Protein AF-A0A1T5F4K9-F1 (afdb_monomer)

Organism: NCBI:txid1507287

Sequence (155 aa):
MKKMKFLTAGLIVAMMAPAAAQAQTGELRRDRQEIREQKRDVRQAIRHGDARDVRKQQRDLREARKEYREDLRDWRRDNRYQNWRAPFKYRQFRIGSTLRPTYY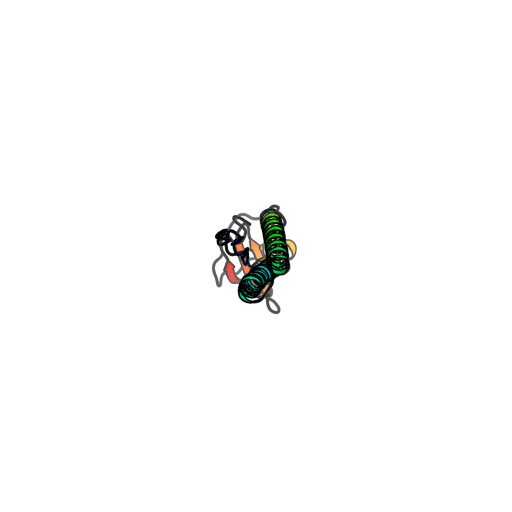APAYRLNYDSRWGLPKAGRNIAYVRHYNDLLLVNVRSGKVIKVYYNHFRRR

Solvent-accessible surface area (backbone atoms only — not comparable to full-atom values): 9453 Å² total; per-residue (Å²): 136,85,83,79,86,81,84,80,80,74,82,78,77,80,74,79,72,79,86,74,75,95,64,52,32,74,62,62,48,48,39,55,49,49,41,54,49,33,52,49,48,30,55,49,22,69,73,75,49,53,79,66,48,31,51,49,32,50,48,53,35,50,49,41,52,48,52,45,50,50,56,52,50,52,60,67,62,49,57,90,74,69,84,74,82,72,100,64,80,92,73,92,80,52,63,70,38,69,51,58,70,84,66,59,36,74,92,30,44,51,78,90,55,64,62,72,66,59,80,80,68,57,91,65,38,38,41,23,50,53,91,40,26,40,32,35,28,31,68,87,73,30,32,24,71,39,68,40,76,50,67,54,66,91,89

InterPro domains:
  IPR024572 Nickel/cobalt homeostasis protein RcnB [PF11776] (96-145)

Foldseek 3Di:
DDPDPDDPPPDPPPPDDPPDDDFQAPVLVVLVVVLVVLVVQLVVCVVPNDPVSNVVSVVSSVVSVVVSVVVVVVVLVPCVPVPDDAPDDADDDDAFDADDCRQAPPVQFDDDDSRLVDDDQDPQWTFGDGPQKTFTANNVGSGTHDIDPSSNVRD

Radius of gyration: 24.49 Å; Cα contacts (8 Å, |Δi|>4): 161; chains: 1; bounding box: 61×21×78 Å

Nearest PDB structures (foldseek):
  2l1s-assembly1_A  TM=7.512E-01  e=1.847E-03  Klebsiella pneumoniae subsp. pneumoniae MGH 78578
  4ew5-assembly1_B  TM=7.029E-01  e=1.304E-01  Salmonella enterica subsp. enterica serovar Typhimurium str. LT2
  6zvr-assembly1_D  TM=8.608E-01  e=2.275E+00  Nostoc punctiforme
  7o0x-assembly1_C2  TM=9.748E-01  e=5.197E+00  Gemmatimonas phototrophica
  4ew5-assembly1_A  TM=7.033E-01  e=4.577E+00  Salmonella enterica subsp. enterica serovar Typhimurium str. LT2

Secondary structure (DSSP, 8-state):
---------------PPP-------HHHHHHHHHHHHHHHHHHHHHHHS-HHHHHHHHHHHHHHHHHHHHHHHHHHH--TTTT---SS------TTPBPPGGGG-GGGEEPP-GGG--PPP-TTEEEEEETTEEEEEETTTTEEEEEETTTTTT-

Mean predicted aligned error: 9.95 Å

Structure (mmCIF, N/CA/C/O backbone):
data_AF-A0A1T5F4K9-F1
#
_entry.id   AF-A0A1T5F4K9-F1
#
loop_
_atom_site.group_PDB
_atom_site.id
_atom_site.type_symbol
_atom_site.label_atom_id
_atom_site.label_alt_id
_atom_site.label_comp_id
_atom_site.label_asym_id
_atom_site.label_entity_id
_atom_site.label_seq_id
_atom_site.pdbx_PDB_ins_code
_atom_site.Cartn_x
_atom_site.Cartn_y
_atom_site.Cartn_z
_atom_site.occupancy
_atom_site.B_iso_or_equiv
_atom_site.auth_seq_id
_atom_site.auth_comp_id
_atom_site.auth_asym_id
_atom_site.auth_atom_id
_atom_site.pdbx_PDB_model_num
ATOM 1 N N . MET A 1 1 ? 39.545 -10.567 -54.076 1.00 36.97 1 MET A N 1
ATOM 2 C CA . MET A 1 1 ? 39.569 -11.006 -52.660 1.00 36.97 1 MET A CA 1
ATOM 3 C C . MET A 1 1 ? 38.520 -10.233 -51.862 1.00 36.97 1 MET A C 1
ATOM 5 O O . MET A 1 1 ? 38.736 -9.072 -51.536 1.00 36.97 1 MET A O 1
ATOM 9 N N . LYS A 1 2 ? 37.352 -10.835 -51.606 1.00 39.72 2 LYS A N 1
ATOM 10 C CA . LYS A 1 2 ? 36.245 -10.204 -50.868 1.00 39.72 2 LYS A CA 1
ATOM 11 C C . LYS A 1 2 ? 36.491 -10.397 -49.367 1.00 39.72 2 LYS A C 1
ATOM 13 O O . LYS A 1 2 ? 36.356 -11.506 -48.863 1.00 39.72 2 LYS A O 1
ATOM 18 N N . LYS A 1 3 ? 36.892 -9.342 -48.651 1.00 39.41 3 LYS A N 1
ATOM 19 C CA . LYS A 1 3 ? 37.000 -9.377 -47.183 1.00 39.41 3 LYS A CA 1
ATOM 20 C C . LYS A 1 3 ? 35.597 -9.258 -46.582 1.00 39.41 3 LYS A C 1
ATOM 22 O O . LYS A 1 3 ? 35.102 -8.157 -46.363 1.00 39.41 3 LYS A O 1
ATOM 27 N N . MET A 1 4 ? 34.957 -10.398 -46.341 1.00 44.94 4 MET A N 1
ATOM 28 C CA . MET A 1 4 ? 33.781 -10.504 -45.476 1.00 44.94 4 MET A CA 1
ATOM 29 C C . MET A 1 4 ? 34.207 -10.233 -44.030 1.00 44.94 4 MET A C 1
ATOM 31 O O . MET A 1 4 ? 34.920 -11.028 -43.427 1.00 44.94 4 MET A O 1
ATOM 35 N N . LYS A 1 5 ? 33.780 -9.092 -43.481 1.00 38.81 5 LYS A N 1
ATOM 36 C CA . LYS A 1 5 ? 33.861 -8.783 -42.049 1.00 38.81 5 LYS A CA 1
ATOM 37 C C . LYS A 1 5 ? 32.508 -9.090 -41.410 1.00 38.81 5 LYS A C 1
ATOM 39 O O . LYS A 1 5 ? 31.713 -8.192 -41.167 1.00 38.81 5 LYS A O 1
ATOM 44 N N . PHE A 1 6 ? 32.248 -10.363 -41.155 1.00 53.00 6 PHE A N 1
ATOM 45 C CA . PHE A 1 6 ? 31.287 -10.762 -40.134 1.00 53.00 6 PHE A CA 1
ATOM 46 C C . PHE A 1 6 ? 32.117 -11.186 -38.937 1.00 53.00 6 PHE A C 1
ATOM 48 O O . PHE A 1 6 ? 32.965 -12.049 -39.114 1.00 53.00 6 PHE A O 1
ATOM 55 N N . LEU A 1 7 ? 31.935 -10.528 -37.789 1.00 48.78 7 LEU A N 1
ATOM 56 C CA . LEU A 1 7 ? 32.142 -11.047 -36.427 1.00 48.78 7 LEU A CA 1
ATOM 57 C C . LEU A 1 7 ? 32.307 -9.872 -35.456 1.00 48.78 7 LEU A C 1
ATOM 59 O O . LEU A 1 7 ? 33.403 -9.494 -35.059 1.00 48.78 7 LEU A O 1
ATOM 63 N N . THR A 1 8 ? 31.179 -9.332 -35.018 1.00 43.91 8 THR A N 1
ATOM 64 C CA . THR A 1 8 ? 31.045 -8.833 -33.647 1.00 43.91 8 THR A CA 1
ATOM 65 C C . THR A 1 8 ? 29.744 -9.401 -33.107 1.00 43.91 8 THR A C 1
ATOM 67 O O . THR A 1 8 ? 28.727 -8.725 -32.986 1.00 43.91 8 THR A O 1
ATOM 70 N N . ALA A 1 9 ? 29.780 -10.709 -32.841 1.00 45.66 9 ALA A N 1
ATOM 71 C CA . ALA A 1 9 ? 28.786 -11.373 -32.020 1.00 45.66 9 ALA A CA 1
ATOM 72 C C . ALA A 1 9 ? 28.789 -10.678 -30.652 1.00 45.66 9 ALA A C 1
ATOM 74 O O . ALA A 1 9 ? 29.720 -10.823 -29.861 1.00 45.66 9 ALA A O 1
ATOM 75 N N . GLY A 1 10 ? 27.782 -9.835 -30.425 1.00 48.56 10 GLY A N 1
ATOM 76 C CA . GLY A 1 10 ? 27.574 -9.166 -29.152 1.00 48.56 10 GLY A CA 1
ATOM 77 C C . GLY A 1 10 ? 27.399 -10.218 -28.067 1.00 48.56 10 GLY A C 1
ATOM 78 O O . GLY A 1 10 ? 26.502 -11.052 -28.144 1.00 48.56 10 GLY A O 1
ATOM 79 N N . LEU A 1 11 ? 28.276 -10.184 -27.070 1.00 48.78 11 LEU A N 1
ATOM 80 C CA . LEU A 1 11 ? 28.260 -11.066 -25.913 1.00 48.78 11 LEU A CA 1
ATOM 81 C C . LEU A 1 11 ? 26.925 -10.863 -25.171 1.00 48.78 11 LEU A C 1
ATOM 83 O O . LEU A 1 11 ? 26.727 -9.863 -24.477 1.00 48.78 11 LEU A O 1
ATOM 87 N N . ILE A 1 12 ? 25.966 -11.771 -25.375 1.00 50.81 12 ILE A N 1
ATOM 88 C CA . ILE A 1 12 ? 24.667 -11.736 -24.696 1.00 50.81 12 ILE A CA 1
ATOM 89 C C . ILE A 1 12 ? 24.908 -12.197 -23.261 1.00 50.81 12 ILE A C 1
ATOM 91 O O . ILE A 1 12 ? 24.827 -13.382 -22.946 1.00 50.81 12 ILE A O 1
ATOM 95 N N . VAL A 1 13 ? 25.213 -11.258 -22.365 1.00 47.94 13 VAL A N 1
ATOM 96 C CA . VAL A 1 13 ? 25.216 -11.554 -20.933 1.00 47.94 13 VAL A CA 1
ATOM 97 C C . VAL A 1 13 ? 23.763 -11.741 -20.506 1.00 47.94 13 VAL A C 1
ATOM 99 O O . VAL A 1 13 ? 23.038 -10.779 -20.236 1.00 47.94 13 VAL A O 1
ATOM 102 N N . ALA A 1 14 ? 23.320 -12.995 -20.448 1.00 49.22 14 ALA A N 1
ATOM 103 C CA . ALA A 1 14 ? 22.065 -13.379 -19.823 1.00 49.22 14 ALA A CA 1
ATOM 104 C C . ALA A 1 14 ? 22.182 -13.179 -18.302 1.00 49.22 14 ALA A C 1
ATOM 106 O O . ALA A 1 14 ? 22.331 -14.122 -17.533 1.00 49.22 14 ALA A O 1
ATOM 107 N N . MET A 1 15 ? 22.135 -11.921 -17.851 1.00 52.25 15 MET A N 1
ATOM 108 C CA . MET A 1 15 ? 22.058 -11.596 -16.430 1.00 52.25 15 MET A CA 1
ATOM 109 C C . MET A 1 15 ? 20.681 -12.028 -15.920 1.00 52.25 15 MET A C 1
ATOM 111 O O . MET A 1 15 ? 19.677 -11.321 -16.106 1.00 52.25 15 MET A O 1
ATOM 115 N N . MET A 1 16 ? 20.646 -13.224 -15.327 1.00 46.31 16 MET A N 1
ATOM 116 C CA . MET A 1 16 ? 19.524 -13.755 -14.563 1.00 46.31 16 MET A CA 1
ATOM 117 C C . MET A 1 16 ? 19.090 -12.698 -13.542 1.00 46.31 16 MET A C 1
ATOM 119 O O . MET A 1 16 ? 19.863 -12.275 -12.687 1.00 46.31 16 MET A O 1
ATOM 123 N N . ALA A 1 17 ? 17.860 -12.202 -13.682 1.00 51.09 17 ALA A N 1
ATOM 124 C CA . ALA A 1 17 ? 17.309 -11.239 -12.739 1.00 51.09 17 ALA A CA 1
ATOM 125 C C . ALA A 1 17 ? 16.853 -11.994 -11.481 1.00 51.09 17 ALA A C 1
ATOM 127 O O . ALA A 1 17 ? 16.140 -12.991 -11.631 1.00 51.09 17 ALA A O 1
ATOM 128 N N . PRO A 1 18 ? 17.201 -11.531 -10.268 1.00 43.81 18 PRO A N 1
ATOM 129 C CA . PRO A 1 18 ? 16.678 -12.128 -9.052 1.00 43.81 18 PRO A CA 1
ATOM 130 C C . PRO A 1 18 ? 15.148 -12.050 -9.059 1.00 43.81 18 PRO A C 1
ATOM 132 O O . PRO A 1 18 ? 14.565 -11.005 -9.364 1.00 43.81 18 PRO A O 1
ATOM 135 N N . ALA A 1 19 ? 14.493 -13.163 -8.734 1.00 43.25 19 ALA A N 1
ATOM 136 C CA . ALA A 1 19 ? 13.056 -13.214 -8.514 1.00 43.25 19 ALA A CA 1
ATOM 137 C C . ALA A 1 19 ? 12.732 -12.403 -7.248 1.00 43.25 19 ALA A C 1
ATOM 139 O O . ALA A 1 19 ? 12.805 -12.902 -6.129 1.00 43.25 19 ALA A O 1
ATOM 140 N N . ALA A 1 20 ? 12.448 -11.112 -7.414 1.00 50.03 20 ALA A N 1
ATOM 141 C CA . ALA A 1 20 ? 12.122 -10.241 -6.297 1.00 50.03 20 ALA A CA 1
ATOM 142 C C . ALA A 1 20 ? 10.795 -10.671 -5.649 1.00 50.03 20 ALA A C 1
ATOM 144 O O . ALA A 1 20 ? 9.768 -10.850 -6.322 1.00 50.03 20 ALA A O 1
ATOM 145 N N . ALA A 1 21 ? 10.870 -10.837 -4.327 1.00 49.16 21 ALA A N 1
ATOM 146 C CA . ALA A 1 21 ? 9.797 -11.220 -3.425 1.00 49.16 21 ALA A CA 1
ATOM 147 C C . ALA A 1 21 ? 8.513 -10.398 -3.635 1.00 49.16 21 ALA A C 1
ATOM 149 O O . ALA A 1 21 ? 8.538 -9.252 -4.078 1.00 49.16 21 ALA A O 1
ATOM 150 N N . GLN A 1 22 ? 7.389 -11.038 -3.329 1.00 48.84 22 GLN A N 1
ATOM 151 C CA . GLN A 1 22 ? 6.016 -10.602 -3.568 1.00 48.84 22 GLN A CA 1
ATOM 152 C C . GLN A 1 22 ? 5.665 -9.268 -2.878 1.00 48.84 22 GLN A C 1
ATOM 154 O O . GLN A 1 22 ? 5.051 -9.251 -1.817 1.00 48.84 22 GLN A O 1
ATOM 159 N N . ALA A 1 23 ? 6.009 -8.140 -3.491 1.00 52.75 23 ALA A N 1
ATOM 160 C CA . ALA A 1 23 ? 5.406 -6.849 -3.180 1.00 52.75 23 ALA A CA 1
ATOM 161 C C . ALA A 1 23 ? 4.262 -6.603 -4.178 1.00 52.75 23 ALA A C 1
ATOM 163 O O . ALA A 1 23 ? 4.468 -6.639 -5.390 1.00 52.75 23 ALA A O 1
ATOM 164 N N . GLN A 1 24 ? 3.036 -6.434 -3.676 1.00 61.06 24 GLN A N 1
ATOM 165 C CA . GLN A 1 24 ? 1.820 -6.283 -4.489 1.00 61.06 24 GLN A CA 1
ATOM 166 C C . GLN A 1 24 ? 1.377 -4.814 -4.586 1.00 61.06 24 GLN A C 1
ATOM 168 O O . GLN A 1 24 ? 0.196 -4.513 -4.438 1.00 61.06 24 GLN A O 1
ATOM 173 N N . THR A 1 25 ? 2.306 -3.881 -4.804 1.00 71.19 25 THR A N 1
ATOM 174 C CA . THR A 1 25 ? 1.931 -2.486 -5.091 1.00 71.19 25 THR A CA 1
ATOM 175 C C . THR A 1 25 ? 1.576 -2.328 -6.571 1.00 71.19 25 THR A C 1
ATOM 177 O O . THR A 1 25 ? 1.985 -3.138 -7.405 1.00 71.19 25 THR A O 1
ATOM 180 N N . GLY A 1 26 ? 0.764 -1.322 -6.909 1.00 74.69 26 GLY A N 1
ATOM 181 C CA . GLY A 1 26 ? 0.395 -1.048 -8.304 1.00 74.69 26 GLY A CA 1
ATOM 182 C C . GLY A 1 26 ? 1.605 -0.698 -9.176 1.00 74.69 26 GLY A C 1
ATOM 183 O O . GLY A 1 26 ? 1.726 -1.239 -10.271 1.00 74.69 26 GLY A O 1
ATOM 184 N N . GLU A 1 27 ? 2.506 0.135 -8.651 1.00 80.31 27 GLU A N 1
ATOM 185 C CA . GLU A 1 27 ? 3.755 0.581 -9.294 1.00 80.31 27 GLU A CA 1
ATOM 186 C C . GLU A 1 27 ? 4.696 -0.604 -9.549 1.00 80.31 27 GLU A C 1
ATOM 188 O O . GLU A 1 27 ? 4.881 -0.989 -10.694 1.00 80.31 27 GLU A O 1
ATOM 193 N N . LEU A 1 28 ? 5.084 -1.361 -8.515 1.00 84.62 28 LEU A N 1
ATOM 194 C CA . LEU A 1 28 ? 5.977 -2.523 -8.676 1.00 84.62 28 LEU A CA 1
ATOM 195 C C . LEU A 1 28 ? 5.425 -3.608 -9.615 1.00 84.62 28 LEU A C 1
ATOM 197 O O . LEU A 1 28 ? 6.178 -4.414 -10.171 1.00 84.62 28 LEU A O 1
ATOM 201 N N . ARG A 1 29 ? 4.095 -3.696 -9.761 1.00 83.56 29 ARG A N 1
ATOM 202 C CA . ARG A 1 29 ? 3.459 -4.575 -10.752 1.00 83.56 29 ARG A CA 1
ATOM 203 C C . ARG A 1 29 ? 3.620 -4.033 -12.170 1.00 83.56 29 ARG A C 1
ATOM 205 O O . ARG A 1 29 ? 3.854 -4.848 -13.066 1.00 83.56 29 ARG A O 1
ATOM 212 N N . ARG A 1 30 ? 3.487 -2.718 -12.354 1.00 86.25 30 ARG A N 1
ATOM 213 C CA . ARG A 1 30 ? 3.681 -2.015 -13.624 1.00 86.25 30 ARG A CA 1
ATOM 214 C C . ARG A 1 30 ? 5.131 -2.136 -14.090 1.00 86.25 30 ARG A C 1
ATOM 216 O O . ARG A 1 30 ? 5.332 -2.695 -15.162 1.00 86.25 30 ARG A O 1
ATOM 223 N N . ASP A 1 31 ? 6.126 -1.812 -13.269 1.00 87.94 31 ASP A N 1
ATOM 224 C CA . ASP A 1 31 ? 7.537 -1.870 -13.704 1.00 87.94 31 ASP A CA 1
ATOM 225 C C . ASP A 1 31 ? 7.962 -3.316 -13.981 1.00 87.94 31 ASP A C 1
ATOM 227 O O . ASP A 1 31 ? 8.738 -3.619 -14.886 1.00 87.94 31 ASP A O 1
ATOM 231 N N . ARG A 1 32 ? 7.404 -4.283 -13.238 1.00 88.19 32 ARG A N 1
ATOM 232 C CA . ARG A 1 32 ? 7.615 -5.705 -13.542 1.00 88.19 32 ARG A CA 1
ATOM 233 C C . ARG A 1 32 ? 7.036 -6.085 -14.906 1.00 88.19 32 ARG A C 1
ATOM 235 O O . ARG A 1 32 ? 7.585 -6.973 -15.563 1.00 88.19 32 ARG A O 1
ATOM 242 N N . GLN A 1 33 ? 5.900 -5.513 -15.297 1.00 90.38 33 GLN A N 1
ATOM 243 C CA . GLN A 1 33 ? 5.326 -5.712 -16.625 1.00 90.38 33 GLN A CA 1
ATOM 244 C C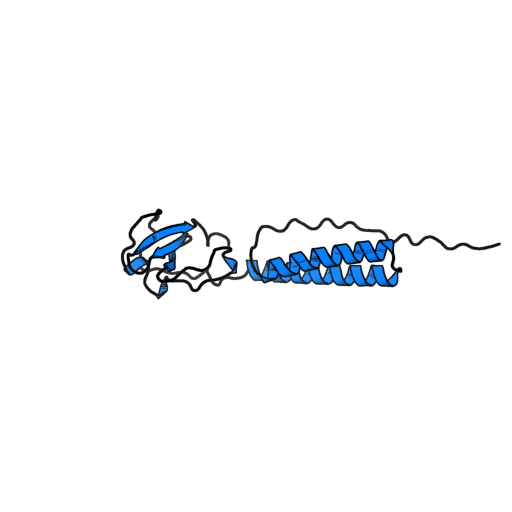 . GLN A 1 33 ? 6.206 -5.056 -17.691 1.00 90.38 33 GLN A C 1
ATOM 246 O O . GLN A 1 33 ? 6.572 -5.741 -18.644 1.00 90.38 33 GLN A O 1
ATOM 251 N N . GLU A 1 34 ? 6.649 -3.826 -17.464 1.00 91.56 34 GLU A N 1
ATOM 252 C CA . GLU A 1 34 ? 7.552 -3.098 -18.354 1.00 91.56 34 GLU A CA 1
ATOM 253 C C . GLU A 1 34 ? 8.881 -3.835 -18.562 1.00 91.56 34 GLU A C 1
ATOM 255 O O . GLU A 1 34 ? 9.274 -4.107 -19.690 1.00 91.56 34 GLU A O 1
ATOM 260 N N . ILE A 1 35 ? 9.526 -4.332 -17.502 1.00 93.00 35 ILE A N 1
ATOM 261 C CA . ILE A 1 35 ? 10.737 -5.162 -1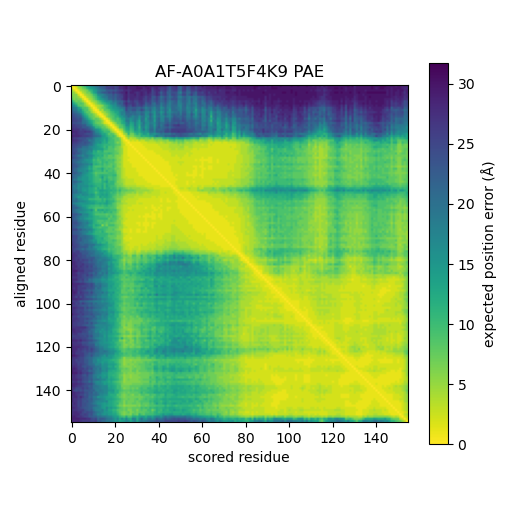7.622 1.00 93.00 35 ILE A CA 1
ATOM 262 C C . ILE A 1 35 ? 10.497 -6.397 -18.504 1.00 93.00 35 ILE A C 1
ATOM 264 O O . ILE A 1 35 ? 11.418 -6.877 -19.173 1.00 93.00 35 ILE A O 1
ATOM 268 N N . ARG A 1 36 ? 9.296 -6.989 -18.478 1.00 91.88 36 ARG A N 1
ATOM 269 C CA . ARG A 1 36 ? 8.979 -8.136 -19.346 1.00 91.88 36 ARG A CA 1
ATOM 270 C C . ARG A 1 36 ? 8.806 -7.710 -20.797 1.00 91.88 36 ARG A C 1
ATOM 272 O O . ARG A 1 36 ? 9.216 -8.478 -21.663 1.00 91.88 36 ARG A O 1
ATOM 279 N N . GLU A 1 37 ? 8.211 -6.552 -21.034 1.00 93.94 37 GLU A N 1
ATOM 280 C CA . GLU A 1 37 ? 8.053 -5.945 -22.354 1.00 93.94 37 GLU A CA 1
ATOM 281 C C . GLU A 1 37 ? 9.415 -5.591 -22.952 1.00 93.94 37 GLU A C 1
ATOM 283 O O . GLU A 1 37 ? 9.807 -6.201 -23.940 1.00 93.94 37 GLU A O 1
ATOM 288 N N . GLN A 1 38 ? 10.240 -4.832 -22.229 1.00 93.25 38 GLN A N 1
ATOM 289 C CA . GLN A 1 38 ? 11.607 -4.487 -22.633 1.00 93.25 38 GLN A CA 1
ATOM 290 C C . GLN A 1 38 ? 12.473 -5.730 -22.914 1.00 93.25 38 GLN A C 1
ATOM 292 O O . GLN A 1 38 ? 13.296 -5.766 -23.828 1.00 93.25 38 GLN A O 1
ATOM 297 N N . LYS A 1 39 ? 12.275 -6.829 -22.168 1.00 92.94 39 LYS A N 1
ATOM 298 C CA . LYS A 1 39 ? 12.929 -8.116 -22.478 1.00 92.94 39 LYS A CA 1
ATOM 299 C C . LYS A 1 39 ? 12.482 -8.706 -23.816 1.00 92.94 39 LYS A C 1
ATOM 301 O O . LYS A 1 39 ? 13.287 -9.382 -24.458 1.00 92.94 39 LYS A O 1
ATOM 306 N N . ARG A 1 40 ? 11.211 -8.558 -24.193 1.00 94.00 40 ARG A N 1
ATOM 307 C CA . ARG A 1 40 ? 10.701 -9.001 -25.498 1.00 94.00 40 ARG A CA 1
ATOM 308 C C . ARG A 1 40 ? 11.291 -8.137 -26.605 1.00 94.00 40 ARG A C 1
ATOM 310 O O . ARG A 1 40 ? 11.776 -8.714 -27.574 1.00 94.00 40 ARG A O 1
ATOM 317 N N . ASP A 1 41 ? 11.377 -6.831 -26.393 1.00 92.38 41 ASP A N 1
ATOM 318 C CA . ASP A 1 41 ? 11.919 -5.884 -27.371 1.00 92.38 41 ASP A CA 1
ATOM 319 C C . ASP A 1 41 ? 13.400 -6.146 -27.636 1.00 92.38 41 ASP A C 1
ATOM 321 O O . ASP A 1 41 ? 13.817 -6.256 -28.787 1.00 92.38 41 ASP A O 1
ATOM 325 N N . VAL A 1 42 ? 14.188 -6.413 -26.587 1.00 92.31 42 VAL A N 1
ATOM 326 C CA . VAL A 1 42 ? 15.579 -6.872 -26.737 1.00 92.31 42 VAL A CA 1
ATOM 327 C C . VAL A 1 42 ? 15.657 -8.150 -27.579 1.00 92.31 42 VAL A C 1
ATOM 329 O O . VAL A 1 42 ? 16.488 -8.246 -28.478 1.00 92.31 42 VAL A O 1
ATOM 332 N N . ARG A 1 43 ? 14.795 -9.147 -27.330 1.00 92.19 43 ARG A N 1
ATOM 333 C CA . ARG A 1 43 ? 14.786 -10.397 -28.121 1.00 92.19 43 ARG A CA 1
ATOM 334 C C . ARG A 1 43 ? 14.350 -10.176 -29.567 1.00 92.19 43 ARG A C 1
ATOM 336 O O . ARG A 1 43 ? 14.760 -10.937 -30.439 1.00 92.19 43 ARG A O 1
ATOM 343 N N . GLN A 1 44 ? 13.472 -9.213 -29.818 1.00 93.38 44 GLN A N 1
ATOM 344 C CA . GLN A 1 44 ? 13.030 -8.862 -31.162 1.00 93.38 44 GLN A CA 1
ATOM 345 C C . GLN A 1 44 ? 14.135 -8.127 -31.918 1.00 93.38 44 GLN A C 1
ATOM 347 O O . GLN A 1 44 ? 14.455 -8.525 -33.034 1.00 93.38 44 GLN A O 1
ATOM 352 N N . ALA A 1 45 ? 14.786 -7.151 -31.283 1.00 91.56 45 ALA A N 1
ATOM 353 C CA . ALA A 1 45 ? 15.931 -6.439 -31.842 1.00 91.56 45 ALA A CA 1
ATOM 354 C C . ALA A 1 45 ? 17.098 -7.386 -32.152 1.00 91.56 45 ALA A C 1
ATOM 356 O O . ALA A 1 45 ? 17.713 -7.266 -33.200 1.00 91.56 45 ALA A O 1
ATOM 357 N N . ILE A 1 46 ? 17.358 -8.389 -31.303 1.00 90.00 46 ILE A N 1
ATOM 358 C CA . ILE A 1 46 ? 18.380 -9.414 -31.585 1.00 90.00 46 ILE A CA 1
ATOM 359 C C . ILE A 1 46 ? 18.040 -10.233 -32.841 1.00 90.00 46 ILE A C 1
ATOM 361 O O . ILE A 1 46 ? 18.946 -10.656 -33.552 1.00 90.00 46 ILE A O 1
ATOM 365 N N . ARG A 1 47 ? 16.752 -10.492 -33.102 1.00 91.69 47 ARG A N 1
ATOM 366 C CA . ARG A 1 47 ? 16.312 -11.316 -34.240 1.00 91.69 47 ARG A CA 1
ATOM 367 C C . ARG A 1 47 ? 16.202 -10.542 -35.549 1.00 91.69 47 ARG A C 1
ATOM 369 O O . ARG A 1 47 ? 16.452 -11.123 -36.598 1.00 91.69 47 ARG A O 1
ATOM 376 N N . HIS A 1 48 ? 15.775 -9.284 -35.489 1.00 93.12 48 HIS A N 1
ATOM 377 C CA . HIS A 1 48 ? 15.348 -8.528 -36.670 1.00 93.12 48 HIS A CA 1
ATOM 378 C C . HIS A 1 48 ? 15.972 -7.132 -36.791 1.00 93.12 48 HIS A C 1
ATOM 380 O O . HIS A 1 48 ? 15.810 -6.508 -37.832 1.00 93.12 48 HIS A O 1
ATOM 386 N N . GLY A 1 49 ? 16.629 -6.626 -35.746 1.00 88.94 49 GLY A N 1
ATOM 387 C CA . GLY A 1 49 ? 17.197 -5.277 -35.709 1.00 88.94 49 GLY A CA 1
ATOM 388 C C . GLY A 1 49 ? 18.694 -5.241 -36.000 1.00 88.94 49 GLY A C 1
ATOM 389 O O . GLY A 1 49 ? 19.341 -6.271 -36.209 1.00 88.94 49 GLY A O 1
ATOM 390 N N . ASP A 1 50 ? 19.253 -4.033 -35.984 1.00 92.56 50 ASP A N 1
ATOM 391 C CA . ASP A 1 50 ? 20.688 -3.817 -36.143 1.00 92.56 50 ASP A CA 1
ATOM 392 C C . ASP A 1 50 ? 21.432 -3.718 -34.791 1.00 92.56 50 ASP A C 1
ATOM 394 O O . ASP A 1 50 ? 20.869 -3.804 -33.692 1.00 92.56 50 ASP A O 1
ATOM 398 N N . ALA A 1 51 ? 22.754 -3.533 -34.849 1.00 87.00 51 ALA A N 1
ATOM 399 C CA . ALA A 1 51 ? 23.571 -3.401 -33.645 1.00 87.00 51 ALA A CA 1
ATOM 400 C C . ALA A 1 51 ? 23.205 -2.170 -32.793 1.00 87.00 51 ALA A C 1
ATOM 402 O O . ALA A 1 51 ? 23.446 -2.171 -31.582 1.00 87.00 51 ALA A O 1
ATOM 403 N N . ARG A 1 52 ? 22.663 -1.110 -33.400 1.00 91.81 52 ARG A N 1
ATOM 404 C CA . ARG A 1 52 ? 22.237 0.106 -32.704 1.00 91.81 52 ARG A CA 1
ATOM 405 C C . ARG A 1 52 ? 20.916 -0.136 -31.978 1.00 91.81 52 ARG A C 1
ATOM 407 O O . ARG A 1 52 ? 20.813 0.240 -30.809 1.00 91.81 52 ARG A O 1
ATOM 414 N N . ASP A 1 53 ? 19.977 -0.833 -32.608 1.00 88.81 53 ASP A N 1
ATOM 415 C CA . ASP A 1 53 ? 18.688 -1.212 -32.031 1.00 88.81 53 ASP A CA 1
ATOM 416 C C . ASP A 1 53 ? 18.874 -2.088 -30.798 1.00 88.81 53 ASP A C 1
ATOM 418 O O . ASP A 1 53 ? 18.336 -1.795 -29.731 1.00 88.81 53 ASP A O 1
ATOM 422 N N . VAL A 1 54 ? 19.717 -3.122 -30.895 1.00 89.38 54 VAL A N 1
ATOM 423 C CA . VAL A 1 54 ? 20.008 -4.004 -29.756 1.00 89.38 54 VAL A CA 1
ATOM 424 C C . VAL A 1 54 ? 20.590 -3.212 -28.585 1.00 89.38 54 VAL A C 1
ATOM 426 O O . VAL A 1 54 ? 20.169 -3.404 -27.443 1.00 89.38 54 VAL A O 1
ATOM 429 N N . ARG A 1 55 ? 21.533 -2.293 -28.841 1.00 90.69 55 ARG A N 1
ATOM 430 C CA . ARG A 1 55 ? 22.118 -1.443 -27.788 1.00 90.69 55 ARG A CA 1
ATOM 431 C C . ARG A 1 55 ? 21.076 -0.530 -27.150 1.00 90.69 55 ARG A C 1
ATOM 433 O O . ARG A 1 55 ? 21.087 -0.389 -25.928 1.00 90.69 55 ARG A O 1
ATOM 440 N N . LYS A 1 56 ? 20.183 0.059 -27.951 1.00 93.44 56 LYS A N 1
ATOM 441 C CA . LYS A 1 56 ? 19.091 0.899 -27.452 1.00 93.44 56 LYS A CA 1
ATOM 442 C C . LYS A 1 56 ? 18.166 0.095 -26.538 1.00 93.44 56 LYS A C 1
ATOM 444 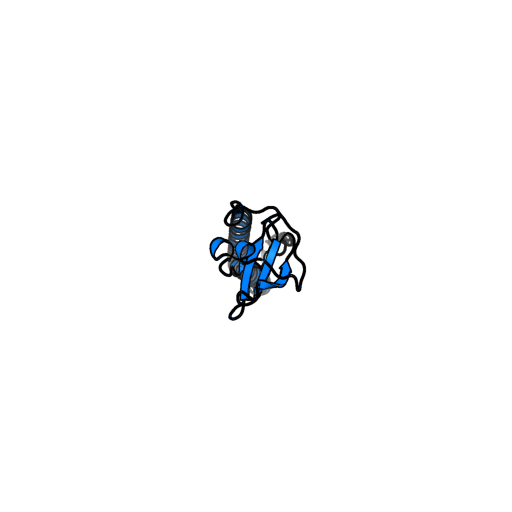O O . LYS A 1 56 ? 18.032 0.447 -25.374 1.00 93.44 56 LYS A O 1
ATOM 449 N N . GLN A 1 57 ? 17.644 -1.038 -27.005 1.00 92.50 57 GLN A N 1
ATOM 450 C CA . GLN A 1 57 ? 16.731 -1.867 -26.208 1.00 92.50 57 GLN A CA 1
ATOM 451 C C . GLN A 1 57 ? 17.397 -2.411 -24.933 1.00 92.50 57 GLN A C 1
ATOM 453 O O . GLN A 1 57 ? 16.774 -2.540 -23.881 1.00 92.50 57 GLN A O 1
ATOM 458 N N . GLN A 1 58 ? 18.702 -2.697 -24.977 1.00 91.50 58 GLN A N 1
ATOM 459 C CA . GLN A 1 58 ? 19.451 -3.061 -23.774 1.00 91.50 58 GLN A CA 1
ATOM 460 C C . GLN A 1 58 ? 19.574 -1.910 -22.772 1.00 91.50 58 GLN A C 1
ATOM 462 O O . GLN A 1 58 ? 19.574 -2.173 -21.568 1.00 91.50 58 GLN A O 1
ATOM 467 N N . ARG A 1 59 ? 19.726 -0.665 -23.238 1.00 94.25 59 ARG A N 1
ATOM 468 C CA . ARG A 1 59 ? 19.743 0.524 -22.376 1.00 94.25 59 ARG A CA 1
ATOM 469 C C . ARG A 1 59 ? 18.380 0.702 -21.709 1.00 94.25 59 ARG A C 1
ATOM 471 O O . ARG A 1 59 ? 18.344 0.796 -20.486 1.00 94.25 59 ARG A O 1
ATOM 478 N N . ASP A 1 60 ? 17.307 0.614 -22.485 1.00 92.75 60 ASP A N 1
ATOM 479 C CA . ASP A 1 60 ? 15.926 0.771 -22.015 1.00 92.75 60 ASP A CA 1
ATOM 480 C C . ASP A 1 60 ? 15.588 -0.314 -20.961 1.00 92.75 60 ASP A C 1
ATOM 482 O O . ASP A 1 60 ? 15.144 -0.017 -19.852 1.00 92.75 60 ASP A O 1
ATOM 486 N N . LEU A 1 61 ? 15.974 -1.577 -21.199 1.00 93.19 61 LEU A N 1
ATOM 487 C CA . LEU A 1 61 ? 15.838 -2.651 -20.203 1.00 93.19 61 LEU A CA 1
ATOM 488 C C . LEU A 1 61 ? 16.655 -2.412 -18.917 1.00 93.19 61 LEU A C 1
ATOM 490 O O . LEU A 1 61 ? 16.246 -2.839 -17.831 1.00 93.19 61 LEU A O 1
ATOM 494 N N . ARG A 1 62 ? 17.849 -1.814 -19.011 1.00 92.81 62 ARG A N 1
ATOM 495 C CA . ARG A 1 62 ? 18.658 -1.488 -17.822 1.00 92.81 62 ARG A CA 1
ATOM 496 C C . ARG A 1 62 ? 18.008 -0.379 -17.005 1.00 92.81 62 ARG A C 1
ATOM 498 O O . ARG A 1 62 ? 18.045 -0.467 -15.780 1.00 92.81 62 ARG A O 1
ATOM 505 N N . GLU A 1 63 ? 17.427 0.610 -17.672 1.00 94.12 63 GLU A N 1
ATOM 506 C CA . GLU A 1 63 ? 16.719 1.733 -17.061 1.00 94.12 63 GLU A CA 1
ATOM 507 C C . GLU A 1 63 ? 15.478 1.244 -16.303 1.00 94.12 63 GLU A C 1
ATOM 509 O O . GLU A 1 63 ? 15.433 1.394 -15.084 1.00 94.12 63 GLU A O 1
ATOM 514 N N . ALA A 1 64 ? 14.604 0.463 -16.949 1.00 91.88 64 ALA A N 1
ATOM 515 C CA . ALA A 1 64 ? 13.433 -0.141 -16.298 1.00 91.88 64 ALA A CA 1
ATOM 516 C C . ALA A 1 64 ? 13.803 -1.023 -15.083 1.00 91.88 64 ALA A C 1
ATOM 518 O O . ALA A 1 64 ? 13.105 -1.086 -14.072 1.00 91.88 64 ALA A O 1
ATOM 519 N N . ARG A 1 65 ? 14.946 -1.725 -15.138 1.00 89.81 65 ARG A N 1
ATOM 520 C CA . ARG A 1 65 ? 15.461 -2.506 -13.994 1.00 89.81 65 ARG A CA 1
ATOM 521 C C . ARG A 1 65 ? 15.967 -1.634 -12.848 1.00 89.81 65 ARG A C 1
ATOM 523 O O . ARG A 1 65 ? 15.936 -2.092 -11.702 1.00 89.81 65 ARG A O 1
ATOM 530 N N . LYS A 1 66 ? 16.531 -0.467 -13.159 1.00 92.62 66 LYS A N 1
ATOM 531 C CA . LYS A 1 66 ? 17.034 0.486 -12.171 1.00 92.62 66 LYS A CA 1
ATOM 532 C C . LYS A 1 66 ? 15.856 1.107 -11.427 1.00 92.62 66 LYS A C 1
ATOM 534 O O . LYS A 1 66 ? 15.840 1.007 -10.206 1.00 92.62 66 LYS A O 1
ATOM 539 N N . GLU A 1 67 ? 14.864 1.598 -12.162 1.00 90.44 67 GLU A N 1
ATOM 540 C CA . GLU A 1 67 ? 13.617 2.152 -11.623 1.00 90.44 67 GLU A CA 1
ATOM 541 C C . GLU A 1 67 ? 12.916 1.146 -10.703 1.00 90.44 67 GLU A C 1
ATOM 543 O O . GLU A 1 67 ? 12.777 1.396 -9.511 1.00 90.44 67 GLU A O 1
ATOM 548 N N . TYR A 1 68 ? 12.677 -0.086 -11.173 1.00 89.69 68 TYR A N 1
ATOM 549 C CA . TYR A 1 68 ? 12.089 -1.140 -10.332 1.00 89.69 68 TYR A CA 1
ATOM 550 C C . TYR A 1 68 ? 12.860 -1.398 -9.025 1.00 89.69 68 TYR A C 1
ATOM 552 O O . TYR A 1 68 ? 12.286 -1.776 -8.001 1.00 89.69 68 TYR A O 1
ATOM 560 N N . ARG A 1 69 ? 14.193 -1.274 -9.047 1.00 89.25 69 ARG A N 1
ATOM 561 C CA . ARG A 1 69 ? 15.021 -1.473 -7.851 1.00 89.25 69 ARG A CA 1
ATOM 562 C C . ARG A 1 69 ? 14.899 -0.295 -6.888 1.00 89.25 69 ARG A C 1
ATOM 564 O O . ARG A 1 69 ? 14.929 -0.531 -5.680 1.00 89.25 69 ARG A O 1
ATOM 571 N N . GLU A 1 70 ? 14.826 0.923 -7.409 1.00 89.12 70 GLU A N 1
ATOM 572 C CA . GLU A 1 70 ? 14.625 2.148 -6.634 1.00 89.12 70 GLU A CA 1
ATOM 573 C C . GLU A 1 70 ? 13.250 2.113 -5.965 1.00 89.12 70 GLU A C 1
ATOM 575 O O . GLU A 1 70 ? 13.189 2.129 -4.736 1.00 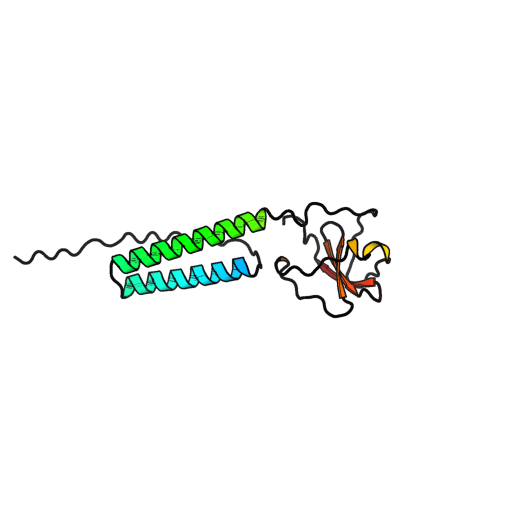89.12 70 GLU A O 1
ATOM 580 N N . ASP A 1 71 ? 12.197 1.822 -6.723 1.00 86.31 71 ASP A N 1
ATOM 581 C CA . ASP A 1 71 ? 10.836 1.666 -6.205 1.00 86.31 71 ASP A CA 1
ATOM 582 C C . ASP A 1 71 ? 10.738 0.556 -5.159 1.00 86.31 71 ASP A C 1
ATOM 584 O O . ASP A 1 71 ? 10.097 0.699 -4.115 1.00 86.31 71 ASP A O 1
ATOM 588 N N . LEU A 1 72 ? 11.421 -0.571 -5.383 1.00 84.38 72 LEU A N 1
ATOM 589 C CA . LEU A 1 72 ? 11.460 -1.655 -4.405 1.00 84.38 72 LEU A CA 1
ATOM 590 C C . LEU A 1 72 ? 12.195 -1.240 -3.125 1.00 84.38 72 LEU A C 1
ATOM 592 O O . LEU A 1 72 ? 11.826 -1.681 -2.033 1.00 84.38 72 LEU A O 1
ATOM 596 N N . ARG A 1 73 ? 13.261 -0.443 -3.240 1.00 85.62 73 ARG A N 1
ATOM 597 C CA . ARG A 1 73 ? 14.025 0.062 -2.096 1.00 85.62 73 ARG A CA 1
ATOM 598 C C . ARG A 1 73 ? 13.191 1.052 -1.295 1.00 85.62 73 ARG A C 1
ATOM 600 O O . ARG A 1 73 ? 13.178 0.943 -0.071 1.00 85.62 73 ARG A O 1
ATOM 607 N N . ASP A 1 74 ? 12.500 1.956 -1.968 1.00 83.62 74 ASP A N 1
ATOM 608 C CA . ASP A 1 74 ? 11.654 2.962 -1.337 1.00 83.62 74 ASP A CA 1
ATOM 609 C C . ASP A 1 74 ? 10.439 2.313 -0.684 1.00 83.62 74 ASP A C 1
ATOM 611 O O . ASP A 1 74 ? 10.143 2.589 0.478 1.00 83.62 74 ASP A O 1
ATOM 615 N N . TRP A 1 75 ? 9.838 1.320 -1.344 1.00 77.62 75 TRP A N 1
ATOM 616 C CA . TRP A 1 75 ? 8.786 0.500 -0.751 1.00 77.62 75 TRP A CA 1
ATOM 617 C C . TRP A 1 75 ? 9.239 -0.209 0.533 1.00 77.62 75 TRP A C 1
ATOM 619 O O . TRP A 1 75 ? 8.488 -0.258 1.501 1.00 77.62 75 TRP A O 1
ATOM 629 N N . ARG A 1 76 ? 10.472 -0.733 0.576 1.00 77.19 76 ARG A N 1
ATOM 630 C CA . ARG A 1 76 ? 11.045 -1.364 1.785 1.00 77.19 76 ARG A CA 1
ATOM 631 C C . ARG A 1 76 ? 11.421 -0.372 2.885 1.00 77.19 76 ARG A C 1
ATOM 633 O O . ARG A 1 76 ? 11.680 -0.797 4.006 1.00 77.19 76 ARG A O 1
ATOM 640 N N . ARG A 1 77 ? 11.561 0.911 2.556 1.00 79.75 77 ARG A N 1
ATOM 641 C CA . ARG A 1 77 ? 11.896 1.986 3.499 1.00 79.75 77 ARG A CA 1
ATOM 642 C C . ARG A 1 77 ? 10.659 2.716 4.013 1.00 79.75 77 ARG A C 1
ATOM 644 O O . ARG A 1 77 ? 10.803 3.600 4.857 1.00 79.75 77 ARG A O 1
ATOM 651 N N . ASP A 1 78 ? 9.474 2.381 3.509 1.00 77.12 78 ASP A N 1
ATOM 652 C CA . ASP A 1 78 ? 8.237 3.045 3.890 1.00 77.12 78 ASP A CA 1
ATOM 653 C C . ASP A 1 78 ? 7.871 2.737 5.350 1.00 77.12 78 ASP A C 1
ATOM 655 O O . ASP A 1 78 ? 7.312 1.699 5.693 1.00 77.12 78 ASP A O 1
ATOM 659 N N . ASN A 1 79 ? 8.164 3.693 6.231 1.00 77.69 79 ASN A N 1
ATOM 660 C CA . ASN A 1 79 ? 7.924 3.574 7.667 1.00 77.69 79 ASN A CA 1
ATOM 661 C C . ASN A 1 79 ? 6.529 4.060 8.093 1.00 77.69 79 ASN A C 1
ATOM 663 O O . ASN A 1 79 ? 6.271 4.198 9.292 1.00 77.69 79 ASN A O 1
ATOM 667 N N . ARG A 1 80 ? 5.601 4.303 7.154 1.00 78.50 80 ARG A N 1
ATOM 668 C CA . ARG A 1 80 ? 4.234 4.798 7.425 1.00 78.50 80 ARG A CA 1
ATOM 669 C C . ARG A 1 80 ? 3.494 4.007 8.506 1.00 78.50 80 ARG A C 1
ATOM 671 O O . ARG A 1 80 ? 2.651 4.559 9.212 1.00 78.50 80 ARG A O 1
ATOM 678 N N . TYR A 1 81 ? 3.808 2.721 8.652 1.00 81.25 81 TYR A N 1
ATOM 679 C CA . TYR A 1 81 ? 3.191 1.841 9.639 1.00 81.25 81 TYR A CA 1
ATOM 680 C C . TYR A 1 81 ? 4.077 1.538 10.855 1.00 81.25 81 TYR A C 1
ATOM 682 O O . TYR A 1 81 ? 3.641 0.789 11.719 1.00 81.25 81 TYR A O 1
ATOM 690 N N . GLN A 1 82 ? 5.268 2.104 11.005 1.00 78.44 82 GLN A N 1
ATOM 691 C CA . GLN A 1 82 ? 6.134 1.765 12.143 1.00 78.44 82 GLN A CA 1
ATOM 692 C C . GLN A 1 82 ? 5.664 2.409 13.460 1.00 78.44 82 GLN A C 1
ATOM 694 O O . GLN A 1 82 ? 5.663 1.768 14.508 1.00 78.44 82 GLN A O 1
ATOM 699 N N . ASN A 1 83 ? 5.148 3.639 13.408 1.00 80.81 83 ASN A N 1
ATOM 700 C CA . ASN A 1 83 ? 4.870 4.455 14.601 1.00 80.81 83 ASN A CA 1
ATOM 701 C C . ASN A 1 83 ? 3.476 4.244 15.218 1.00 80.81 83 ASN A C 1
ATOM 703 O O . ASN A 1 83 ? 2.840 5.187 15.687 1.00 80.81 83 ASN A O 1
ATOM 707 N N . TRP A 1 84 ? 2.965 3.014 15.213 1.00 82.50 84 TRP A N 1
ATOM 708 C CA . TRP A 1 84 ? 1.651 2.737 15.794 1.00 82.50 84 TRP A CA 1
ATOM 709 C C . TRP A 1 84 ? 1.707 2.650 17.315 1.00 82.50 84 TRP A C 1
ATOM 711 O O . TRP A 1 84 ? 2.555 1.967 17.888 1.00 82.50 84 TRP A O 1
ATOM 721 N N . ARG A 1 85 ? 0.758 3.321 17.968 1.00 84.19 85 ARG A N 1
ATOM 722 C CA . ARG A 1 85 ? 0.590 3.320 19.420 1.00 84.19 85 ARG A CA 1
ATOM 723 C C . ARG A 1 85 ? -0.870 3.066 19.762 1.00 84.19 85 ARG A C 1
ATOM 725 O O . ARG A 1 85 ? -1.762 3.581 19.091 1.00 84.19 85 ARG A O 1
ATOM 732 N N . ALA A 1 86 ? -1.099 2.310 20.828 1.00 84.88 86 ALA A N 1
ATOM 733 C CA . ALA A 1 86 ? -2.423 2.116 21.395 1.00 84.88 86 ALA A CA 1
ATOM 734 C C . ALA A 1 86 ? -2.384 2.222 22.926 1.00 84.88 86 ALA A C 1
ATOM 736 O O . ALA A 1 86 ? -1.426 1.756 23.543 1.00 84.88 86 ALA A O 1
ATOM 737 N N . PRO A 1 87 ? -3.439 2.773 23.550 1.00 86.38 87 PRO A N 1
ATOM 738 C CA . PRO A 1 87 ? -3.601 2.866 24.997 1.00 86.38 87 PRO A CA 1
ATOM 739 C C . PRO A 1 87 ? -4.148 1.563 25.608 1.00 86.38 87 PRO A C 1
ATOM 741 O O . PRO A 1 87 ? -4.619 1.552 26.740 1.00 86.38 87 PRO A O 1
ATOM 744 N N . PHE A 1 88 ? -4.149 0.460 24.856 1.00 88.25 88 PHE A N 1
ATOM 745 C CA . PHE A 1 88 ? -4.634 -0.843 25.298 1.00 88.25 88 PHE A CA 1
ATOM 746 C C . PHE A 1 88 ? -3.595 -1.924 25.022 1.00 88.25 88 PHE A C 1
ATOM 748 O O . PHE A 1 88 ? -2.809 -1.820 24.084 1.00 88.25 88 PHE A O 1
ATOM 755 N N . LYS A 1 89 ? -3.618 -2.979 25.842 1.00 90.75 89 LYS A N 1
ATOM 756 C CA . LYS A 1 89 ? -2.711 -4.122 25.711 1.00 90.75 89 LYS A CA 1
ATOM 757 C C . LYS A 1 89 ? -3.052 -4.974 24.489 1.00 90.75 89 LYS A C 1
ATOM 759 O O . LYS A 1 89 ? -4.196 -5.017 24.025 1.00 90.75 89 LYS A O 1
ATOM 764 N N . TYR A 1 90 ? -2.045 -5.696 24.004 1.00 91.19 90 TYR A N 1
ATOM 765 C CA . TYR A 1 90 ? -2.226 -6.672 22.944 1.00 91.19 90 TYR A CA 1
ATOM 766 C C . TYR A 1 90 ? -3.200 -7.765 23.382 1.00 91.19 90 TYR A C 1
ATOM 768 O O . TYR A 1 90 ? -3.174 -8.261 24.506 1.00 91.19 90 TYR A O 1
ATOM 776 N N . ARG A 1 91 ? -4.052 -8.142 22.436 1.00 91.31 91 ARG A N 1
ATOM 777 C CA . ARG A 1 91 ? -4.987 -9.256 22.530 1.00 91.31 91 ARG A CA 1
ATOM 778 C C . ARG A 1 91 ? -5.092 -9.890 21.160 1.00 91.31 91 ARG A C 1
ATOM 780 O O . ARG A 1 91 ? -5.339 -9.188 20.186 1.00 91.31 91 ARG A O 1
ATOM 787 N N . GLN A 1 92 ? -4.952 -11.203 21.090 1.00 92.19 92 GLN A N 1
ATOM 788 C CA . GLN A 1 92 ? -5.160 -11.906 19.837 1.00 92.19 92 GLN A CA 1
ATOM 789 C C . GLN A 1 92 ? -6.661 -11.990 19.537 1.00 92.19 92 GLN A C 1
ATOM 791 O O . GLN A 1 92 ? -7.439 -12.505 20.343 1.00 92.19 92 GLN A O 1
ATOM 796 N N . PHE A 1 93 ? -7.065 -11.489 18.372 1.00 94.06 93 PHE A N 1
ATOM 797 C CA . PHE A 1 93 ? -8.437 -11.607 17.885 1.00 94.06 93 PHE A CA 1
ATOM 798 C C . PHE A 1 93 ? -8.569 -12.771 16.903 1.00 94.06 93 PHE A C 1
ATOM 800 O O . PHE A 1 93 ? -7.613 -13.162 16.228 1.00 94.06 93 PHE A O 1
ATOM 807 N N . ARG A 1 94 ? -9.777 -13.332 16.832 1.00 95.31 94 ARG A N 1
ATOM 808 C CA . ARG A 1 94 ? -10.154 -14.396 15.896 1.00 95.31 94 ARG A CA 1
ATOM 809 C C . ARG A 1 94 ? -11.332 -13.938 15.046 1.00 95.31 94 ARG A C 1
ATOM 811 O O . ARG A 1 94 ? -12.061 -13.020 15.425 1.00 95.31 94 ARG A O 1
ATOM 818 N N . ILE A 1 95 ? -11.539 -14.604 13.918 1.00 95.94 95 ILE A N 1
ATOM 819 C CA . ILE A 1 95 ? -12.741 -14.418 13.100 1.00 95.94 95 ILE A CA 1
ATOM 820 C C . ILE A 1 95 ? -13.983 -14.659 13.972 1.00 95.94 95 ILE A C 1
ATOM 822 O O . ILE A 1 95 ? -13.988 -15.548 14.819 1.00 95.94 95 ILE A O 1
ATOM 826 N N . GLY A 1 96 ? -15.001 -13.813 13.819 1.00 95.19 96 GLY A N 1
ATOM 827 C CA . GLY A 1 96 ? -16.236 -13.847 14.604 1.00 95.19 96 GLY A CA 1
ATOM 828 C C . GLY A 1 96 ? -16.150 -13.187 15.984 1.00 95.19 96 GLY A C 1
ATOM 829 O O . GLY A 1 96 ? -17.189 -12.972 16.603 1.00 95.19 96 GLY A O 1
ATOM 830 N N . SER A 1 97 ? -14.955 -12.810 16.461 1.00 95.25 97 SER A N 1
ATOM 831 C CA . SER A 1 97 ? -14.810 -12.093 17.736 1.00 95.25 97 SER A CA 1
ATOM 832 C C . SER A 1 97 ? -15.497 -10.728 17.681 1.00 95.25 97 SER A C 1
ATOM 834 O O . SER A 1 97 ? -15.421 -10.036 16.666 1.00 95.25 97 SER A O 1
ATOM 836 N N . THR A 1 98 ? -16.098 -10.302 18.789 1.00 95.12 98 THR A N 1
ATOM 837 C CA . THR A 1 98 ? -16.640 -8.944 18.924 1.00 95.12 98 THR A CA 1
ATOM 838 C C . THR A 1 98 ? -15.621 -8.052 19.621 1.00 95.12 98 THR A C 1
ATOM 840 O O . THR A 1 98 ? -15.228 -8.298 20.764 1.00 95.12 98 THR A O 1
ATOM 843 N N . LEU A 1 99 ? -15.173 -7.010 18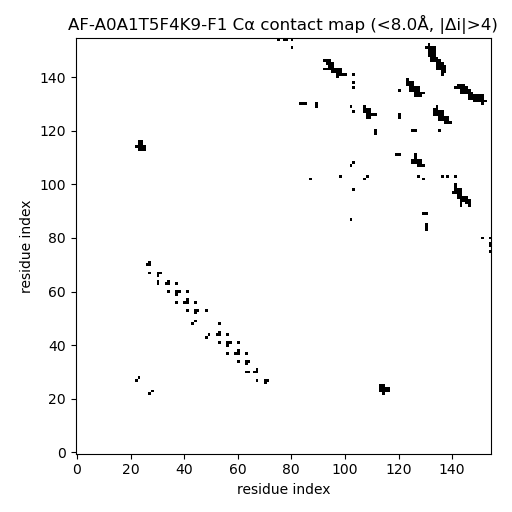.928 1.00 93.25 99 LEU A N 1
ATOM 844 C CA . LEU A 1 99 ? -14.316 -5.976 19.490 1.00 93.25 99 LEU A CA 1
ATOM 845 C C . LEU A 1 99 ? -15.135 -5.035 20.374 1.00 93.25 99 LEU A C 1
ATOM 847 O O . LEU A 1 99 ? -16.246 -4.643 20.023 1.00 93.25 99 LEU A O 1
ATOM 851 N N . ARG A 1 100 ? -14.548 -4.595 21.492 1.00 93.00 100 ARG A N 1
ATOM 852 C CA . ARG A 1 100 ? -15.090 -3.439 22.223 1.00 93.00 100 ARG A CA 1
ATOM 853 C C . ARG A 1 100 ? -14.875 -2.172 21.379 1.00 93.00 100 ARG A C 1
ATOM 855 O O . ARG A 1 100 ? -13.832 -2.092 20.722 1.00 93.00 100 ARG A O 1
ATOM 862 N N . PRO A 1 101 ? -15.772 -1.169 21.443 1.00 91.19 101 PRO A N 1
ATOM 863 C CA . PRO A 1 101 ? -15.656 0.091 20.695 1.00 91.19 101 PRO A CA 1
ATOM 864 C C . PRO A 1 101 ? -14.271 0.746 20.739 1.00 91.19 101 PRO A C 1
ATOM 866 O O . PRO A 1 101 ? -13.787 1.262 19.734 1.00 91.19 101 PRO A O 1
ATOM 869 N N . THR A 1 102 ? -13.583 0.638 21.877 1.00 91.38 102 THR A N 1
ATOM 870 C CA . THR A 1 102 ? -12.233 1.175 22.093 1.00 91.38 102 THR A CA 1
ATOM 871 C C . THR A 1 102 ? -11.178 0.626 21.130 1.00 91.38 102 THR A C 1
ATOM 873 O O . THR A 1 102 ? -10.250 1.348 20.785 1.00 91.38 102 THR A O 1
ATOM 876 N N . TYR A 1 103 ? -11.309 -0.623 20.669 1.00 91.44 103 TYR A N 1
ATOM 877 C CA . TYR A 1 103 ? -10.329 -1.258 19.776 1.00 91.44 103 TYR A CA 1
ATOM 878 C C . TYR A 1 103 ? -10.501 -0.867 18.302 1.00 91.44 103 TYR A C 1
ATOM 880 O O . TYR A 1 103 ? -9.603 -1.108 17.507 1.00 91.44 103 TYR A O 1
ATOM 888 N N . TYR A 1 104 ? -11.639 -0.278 17.920 1.00 91.56 104 TYR A N 1
ATOM 889 C CA . TYR A 1 104 ? -11.915 0.153 16.543 1.00 91.56 104 TYR A CA 1
ATOM 890 C C . TYR A 1 104 ? -12.409 1.603 16.478 1.00 91.56 104 TYR A C 1
ATOM 892 O O . TYR A 1 104 ? -13.174 1.982 15.582 1.00 91.56 104 TYR A O 1
ATOM 900 N N . ALA A 1 105 ? -11.959 2.434 17.420 1.00 91.62 105 ALA A N 1
ATOM 901 C CA . ALA A 1 105 ? -12.121 3.879 17.342 1.00 91.62 105 ALA A CA 1
ATOM 902 C C . ALA A 1 105 ? -11.550 4.416 16.010 1.00 91.62 105 ALA A C 1
ATOM 904 O O . ALA A 1 105 ? -10.657 3.783 15.439 1.00 91.62 105 ALA A O 1
ATOM 905 N N . PRO A 1 106 ? -12.030 5.567 15.504 1.00 90.12 106 PRO A N 1
ATOM 906 C CA . PRO A 1 106 ? -11.585 6.122 14.224 1.00 90.12 106 PRO A CA 1
ATOM 907 C C . PRO A 1 106 ? -10.060 6.184 14.053 1.00 90.12 106 PRO A C 1
ATOM 909 O O . PRO A 1 106 ? -9.571 5.850 12.983 1.00 90.12 106 PRO A O 1
ATOM 912 N N . ALA A 1 107 ? -9.311 6.481 15.120 1.00 88.75 107 ALA A N 1
ATOM 913 C CA . ALA A 1 107 ? -7.844 6.526 15.110 1.00 88.75 107 ALA A CA 1
ATOM 914 C C . ALA A 1 107 ? -7.157 5.191 14.751 1.00 88.75 107 ALA A C 1
ATOM 916 O O . ALA A 1 107 ? -6.023 5.185 14.280 1.00 88.75 107 ALA A O 1
ATOM 917 N N . TYR A 1 108 ? -7.827 4.055 14.962 1.00 90.38 108 TYR A N 1
ATOM 918 C CA . TYR A 1 108 ? -7.301 2.728 14.624 1.00 90.38 108 TYR A CA 1
ATOM 919 C C . TYR A 1 108 ? -7.849 2.201 13.300 1.00 90.38 108 TYR A C 1
ATOM 921 O O . TYR A 1 108 ? -7.399 1.155 12.831 1.00 90.38 108 TYR A O 1
ATOM 929 N N . ARG A 1 109 ? -8.812 2.907 12.691 1.00 92.50 109 ARG A N 1
ATOM 930 C CA . ARG A 1 109 ? -9.324 2.594 11.358 1.00 92.50 109 ARG A CA 1
ATOM 931 C C . ARG A 1 109 ? -8.348 3.155 10.340 1.00 92.50 109 ARG A C 1
ATOM 933 O O . ARG A 1 109 ? -8.147 4.360 10.252 1.00 92.50 109 ARG A O 1
ATOM 940 N N . LEU A 1 110 ? -7.731 2.269 9.581 1.00 90.31 110 LEU A N 1
ATOM 941 C CA . LEU A 1 110 ? -6.807 2.660 8.538 1.00 90.31 110 LEU A CA 1
ATOM 942 C C . LEU A 1 110 ? -7.569 2.934 7.244 1.00 90.31 110 LEU A C 1
ATOM 944 O O . LEU A 1 110 ? -8.443 2.159 6.841 1.00 90.31 110 LEU A O 1
ATOM 948 N N . ASN A 1 111 ? -7.177 4.006 6.561 1.00 89.94 111 ASN A N 1
ATOM 949 C CA . ASN A 1 111 ? -7.552 4.207 5.169 1.00 89.94 111 ASN A CA 1
ATOM 950 C C . ASN A 1 111 ? -6.996 3.061 4.327 1.00 89.94 111 ASN A C 1
ATOM 952 O O . ASN A 1 111 ? -5.888 2.583 4.577 1.00 89.94 111 ASN A O 1
ATOM 956 N N . TYR A 1 112 ? -7.773 2.624 3.337 1.00 88.44 112 TYR A N 1
ATOM 957 C CA . TYR A 1 112 ? -7.343 1.564 2.436 1.00 88.44 112 TYR A CA 1
ATOM 958 C C . TYR A 1 112 ? -6.025 1.933 1.754 1.00 88.44 112 TYR A C 1
ATOM 960 O O . TYR A 1 112 ? -5.930 2.986 1.125 1.00 88.44 112 TYR A O 1
ATOM 968 N N . ASP A 1 113 ? -5.051 1.029 1.825 1.00 85.62 113 ASP A N 1
ATOM 969 C CA . ASP A 1 113 ? -3.804 1.130 1.079 1.00 85.62 113 ASP A CA 1
ATOM 970 C C . ASP A 1 113 ? -3.685 -0.070 0.129 1.00 85.62 113 ASP A C 1
ATOM 972 O O . ASP A 1 113 ? -3.739 -1.234 0.542 1.00 85.62 113 ASP A O 1
ATOM 976 N N . SER A 1 114 ? -3.536 0.212 -1.167 1.00 81.94 114 SER A N 1
ATOM 977 C CA . SER A 1 114 ? -3.410 -0.815 -2.207 1.00 81.94 114 SER A CA 1
ATOM 978 C C . SER A 1 114 ? -2.175 -1.693 -2.006 1.00 81.94 114 SER A C 1
ATOM 980 O O . SER A 1 114 ? -2.182 -2.860 -2.401 1.00 81.94 114 SER A O 1
ATOM 982 N N . ARG A 1 115 ? -1.148 -1.182 -1.313 1.00 78.38 115 ARG A N 1
ATOM 983 C CA . ARG A 1 115 ? 0.081 -1.912 -0.976 1.00 78.38 115 ARG A CA 1
ATOM 984 C C . ARG A 1 115 ? -0.167 -3.122 -0.083 1.00 78.38 115 ARG A C 1
ATOM 986 O O . ARG A 1 115 ? 0.682 -4.010 -0.007 1.00 78.38 115 ARG A O 1
ATOM 993 N N . TRP A 1 116 ? -1.315 -3.189 0.592 1.00 84.06 116 TRP A N 1
ATOM 994 C CA . TRP A 1 116 ? -1.648 -4.334 1.430 1.00 84.06 116 TRP A CA 1
ATOM 995 C 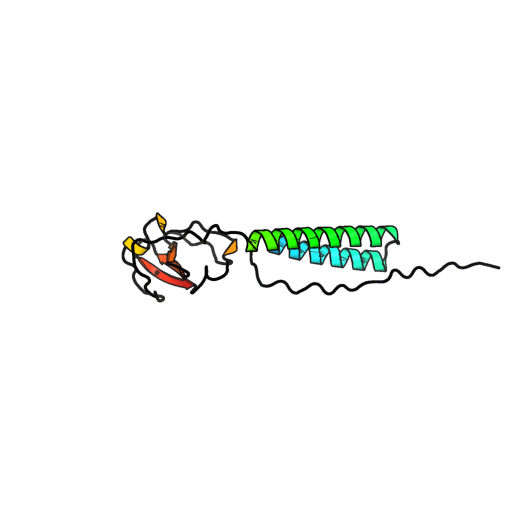C . TRP A 1 116 ? -1.901 -5.612 0.636 1.00 84.06 116 TRP A C 1
ATOM 997 O O . TRP A 1 116 ? -1.765 -6.690 1.217 1.00 84.06 116 TRP A O 1
ATOM 1007 N N . GLY A 1 117 ? -2.229 -5.504 -0.658 1.00 82.00 117 GLY A N 1
ATOM 1008 C CA . GLY A 1 117 ? -2.641 -6.647 -1.476 1.00 82.00 117 GLY A CA 1
ATOM 1009 C C . GLY A 1 117 ? -4.008 -7.203 -1.064 1.00 82.00 117 GLY A C 1
ATOM 1010 O O . GLY A 1 117 ? -4.308 -8.369 -1.302 1.00 82.00 117 GLY A O 1
ATOM 1011 N N . LEU A 1 118 ? -4.826 -6.388 -0.389 1.00 88.12 118 LEU A N 1
ATOM 1012 C CA . LEU A 1 118 ? -6.136 -6.780 0.125 1.00 88.12 118 LEU A CA 1
ATOM 1013 C C . LEU A 1 118 ? -7.264 -6.094 -0.662 1.00 88.12 118 LEU A C 1
ATOM 1015 O O . LEU A 1 118 ? -7.051 -5.010 -1.212 1.00 88.12 118 LEU A O 1
ATOM 1019 N N . PRO A 1 119 ? -8.476 -6.678 -0.708 1.00 87.19 119 PRO A N 1
ATOM 1020 C CA . PRO A 1 119 ? -9.642 -6.018 -1.291 1.00 87.19 119 PRO A CA 1
ATOM 1021 C C . PRO A 1 119 ? -10.004 -4.731 -0.543 1.00 87.19 119 PRO A C 1
ATOM 1023 O O . PRO A 1 119 ? -9.797 -4.632 0.669 1.00 87.19 119 PRO A O 1
ATOM 1026 N N . LYS A 1 120 ? -10.600 -3.754 -1.236 1.00 89.44 120 LYS A N 1
ATOM 1027 C CA . LYS A 1 120 ? -11.186 -2.586 -0.562 1.00 89.44 120 LYS A CA 1
ATOM 1028 C C . LYS A 1 120 ? -12.286 -3.041 0.397 1.00 89.44 120 LYS A C 1
ATOM 1030 O O . LYS A 1 120 ? -13.057 -3.946 0.083 1.00 89.44 120 LYS A O 1
ATOM 1035 N N . ALA A 1 121 ? -12.347 -2.421 1.573 1.00 91.12 121 ALA A N 1
ATOM 1036 C CA . ALA A 1 121 ? -13.424 -2.690 2.515 1.00 91.12 121 ALA A CA 1
ATOM 1037 C C . ALA A 1 121 ? -14.754 -2.170 1.943 1.00 91.12 121 ALA A C 1
ATOM 1039 O O . ALA A 1 121 ? -14.806 -1.081 1.371 1.00 91.12 121 ALA A O 1
ATOM 1040 N N . GLY A 1 122 ? -15.815 -2.969 2.076 1.00 89.94 122 GLY A N 1
ATOM 1041 C CA . GLY A 1 122 ? -17.166 -2.571 1.685 1.00 89.94 122 GLY A CA 1
ATOM 1042 C C . GLY A 1 122 ? -17.800 -1.585 2.671 1.00 89.94 122 GLY A C 1
ATOM 1043 O O . GLY A 1 122 ? -17.198 -1.175 3.665 1.00 89.94 122 GLY A O 1
ATOM 1044 N N . ARG A 1 123 ? -19.065 -1.227 2.428 1.00 91.62 123 ARG A N 1
ATOM 1045 C CA . ARG A 1 123 ? -19.823 -0.334 3.316 1.00 91.62 123 ARG A CA 1
ATOM 1046 C C . ARG A 1 123 ? -19.933 -0.928 4.725 1.00 91.62 123 ARG A C 1
ATOM 1048 O O . ARG A 1 123 ? -20.201 -2.115 4.881 1.00 91.62 123 ARG A O 1
ATOM 1055 N N . ASN A 1 124 ? -19.772 -0.088 5.749 1.00 93.31 124 ASN A N 1
ATOM 1056 C CA . ASN A 1 124 ? -19.789 -0.479 7.168 1.00 93.31 124 ASN A CA 1
ATOM 1057 C C . ASN A 1 124 ? -18.713 -1.506 7.559 1.00 93.31 124 ASN A C 1
ATOM 1059 O O . ASN A 1 124 ? -18.826 -2.151 8.604 1.00 93.31 124 ASN A O 1
ATOM 1063 N N . ILE A 1 125 ? -17.663 -1.640 6.753 1.00 95.25 125 ILE A N 1
ATOM 1064 C CA . ILE A 1 125 ? -16.501 -2.463 7.055 1.00 95.25 125 ILE A CA 1
ATOM 1065 C C . ILE A 1 125 ? -15.277 -1.553 7.052 1.00 95.25 125 ILE A C 1
ATOM 1067 O O . ILE A 1 125 ? -15.128 -0.705 6.177 1.00 95.25 125 ILE A O 1
ATOM 1071 N N . ALA A 1 126 ? -14.399 -1.722 8.031 1.00 95.44 126 ALA A N 1
ATOM 1072 C CA . ALA A 1 126 ? -13.150 -0.983 8.107 1.00 95.44 126 ALA A CA 1
ATOM 1073 C C . ALA A 1 126 ? -11.983 -1.920 8.392 1.00 95.44 126 ALA A C 1
ATOM 1075 O O . ALA A 1 126 ? -12.116 -2.910 9.116 1.00 95.44 126 ALA A O 1
ATOM 1076 N N . TYR A 1 127 ? -10.830 -1.563 7.840 1.00 95.94 127 TYR A N 1
ATOM 1077 C CA . TYR A 1 127 ? -9.561 -2.120 8.265 1.00 95.94 127 TYR A CA 1
ATOM 1078 C C . TYR A 1 127 ? -9.149 -1.449 9.569 1.00 95.94 127 TYR A C 1
ATOM 1080 O O . TYR A 1 127 ? -9.028 -0.230 9.632 1.00 95.94 127 TYR A O 1
ATOM 1088 N N . VAL A 1 128 ? -8.965 -2.242 10.614 1.00 94.38 128 VAL A N 1
ATOM 1089 C CA . VAL A 1 128 ? -8.599 -1.780 11.948 1.00 94.38 128 VAL A CA 1
ATOM 1090 C C . VAL A 1 128 ? -7.246 -2.362 12.293 1.00 94.38 128 VAL A C 1
ATOM 1092 O O . VAL A 1 128 ? -7.048 -3.577 12.234 1.00 94.38 128 VAL A O 1
ATOM 1095 N N . ARG A 1 129 ? -6.305 -1.497 12.650 1.00 93.25 129 ARG A N 1
ATOM 1096 C CA . ARG A 1 129 ? -4.990 -1.937 13.081 1.00 93.25 129 ARG A CA 1
ATOM 1097 C C . ARG A 1 129 ? -4.992 -2.295 14.552 1.00 93.25 129 ARG A C 1
ATOM 1099 O O . ARG A 1 129 ? -5.420 -1.504 15.388 1.00 93.25 129 ARG A O 1
ATOM 1106 N N . HIS A 1 130 ? -4.412 -3.448 14.851 1.00 93.25 130 HIS A N 1
ATOM 1107 C CA . HIS A 1 130 ? -4.164 -3.891 16.208 1.00 93.25 130 HIS A CA 1
ATOM 1108 C C . HIS A 1 130 ? -2.754 -4.465 16.304 1.00 93.25 130 HIS A C 1
ATOM 1110 O O . HIS A 1 130 ? -2.503 -5.601 15.911 1.00 93.25 130 HIS A O 1
ATOM 1116 N N . TYR A 1 131 ? -1.816 -3.665 16.807 1.00 91.88 131 TYR A N 1
ATOM 1117 C CA . TYR A 1 131 ? -0.392 -3.997 16.826 1.00 91.88 131 TYR A CA 1
ATOM 1118 C C . TYR A 1 131 ? 0.112 -4.337 15.417 1.00 91.88 131 TYR A C 1
ATOM 1120 O O . TYR A 1 131 ? 0.055 -3.498 14.509 1.00 91.88 131 TYR A O 1
ATOM 1128 N N . ASN A 1 132 ? 0.602 -5.562 15.237 1.00 91.69 132 ASN A N 1
ATOM 1129 C CA . ASN A 1 132 ? 1.098 -6.063 13.963 1.00 91.69 132 ASN A CA 1
ATOM 1130 C C . ASN A 1 132 ? 0.009 -6.747 13.135 1.00 91.69 132 ASN A C 1
ATOM 1132 O O . ASN A 1 132 ? 0.280 -7.121 11.996 1.00 91.69 132 ASN A 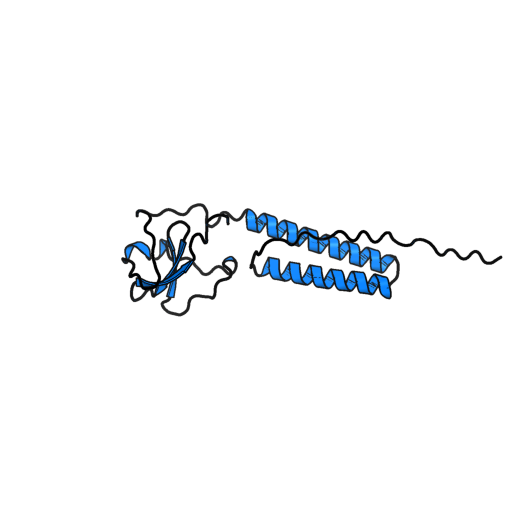O 1
ATOM 1136 N N . ASP A 1 133 ? -1.202 -6.876 13.673 1.00 93.44 133 ASP A N 1
ATOM 1137 C CA . ASP A 1 133 ? -2.327 -7.509 13.006 1.00 93.44 133 ASP A CA 1
ATOM 1138 C C . ASP A 1 133 ? -3.216 -6.465 12.331 1.00 93.44 133 ASP A C 1
ATOM 1140 O O . ASP A 1 133 ? -3.414 -5.344 12.816 1.00 93.44 133 ASP A O 1
ATOM 1144 N N . LEU A 1 134 ? -3.784 -6.863 11.196 1.00 94.88 134 LEU A N 1
ATOM 1145 C CA . LEU A 1 134 ? -4.794 -6.091 10.491 1.00 94.88 134 LEU A CA 1
ATOM 1146 C C . LEU A 1 134 ? -6.126 -6.835 10.569 1.00 94.88 134 LEU A C 1
ATOM 1148 O O . LEU A 1 134 ? -6.250 -7.974 10.119 1.00 94.88 134 LEU A O 1
ATOM 1152 N N . LEU A 1 135 ? -7.125 -6.190 11.158 1.00 96.06 135 LEU A N 1
ATOM 1153 C CA . LEU A 1 135 ? -8.460 -6.741 11.349 1.00 96.06 135 LEU A CA 1
ATOM 1154 C C . LEU A 1 135 ? -9.402 -6.135 10.315 1.00 96.06 135 LEU A C 1
ATOM 1156 O O . LEU A 1 135 ? -9.391 -4.930 10.091 1.00 96.06 135 LEU A O 1
ATOM 1160 N N . LEU A 1 136 ? -10.256 -6.951 9.711 1.00 96.69 136 LEU A N 1
ATOM 1161 C CA . LEU A 1 136 ? -11.396 -6.471 8.940 1.00 96.69 136 LEU A CA 1
ATOM 1162 C C . LEU A 1 136 ? -12.624 -6.516 9.846 1.00 96.69 136 LEU A C 1
ATOM 1164 O O . LEU A 1 136 ? -13.013 -7.596 10.288 1.00 96.69 136 LEU A O 1
ATOM 1168 N N . VAL A 1 137 ? -13.213 -5.362 10.146 1.00 97.12 137 VAL A N 1
ATOM 1169 C CA . VAL A 1 137 ? -14.227 -5.221 11.199 1.00 97.12 137 VAL A CA 1
ATOM 1170 C C . VAL A 1 137 ? -15.498 -4.616 10.630 1.00 97.12 137 VAL A C 1
ATOM 1172 O O . VAL A 1 137 ? -15.449 -3.586 9.961 1.00 97.12 137 VAL A O 1
ATOM 1175 N N . ASN A 1 138 ? -16.646 -5.214 10.939 1.00 96.25 138 ASN A N 1
ATOM 1176 C CA . ASN A 1 138 ? -17.936 -4.574 10.723 1.00 96.25 138 ASN A CA 1
ATOM 1177 C C . ASN A 1 138 ? -18.124 -3.473 11.777 1.00 96.25 138 ASN A C 1
ATOM 1179 O O . ASN A 1 138 ? -18.349 -3.767 12.950 1.00 96.25 138 ASN A O 1
ATOM 1183 N N . VAL A 1 139 ? -18.047 -2.204 11.379 1.00 94.12 139 VAL A N 1
ATOM 1184 C CA . VAL A 1 139 ? -18.043 -1.077 12.330 1.00 94.12 139 VAL A CA 1
ATOM 1185 C C . VAL A 1 139 ? -19.383 -0.864 13.036 1.00 94.12 139 VAL A C 1
ATOM 1187 O O . VAL A 1 139 ? -19.407 -0.225 14.084 1.00 94.12 139 VAL A O 1
ATOM 1190 N N . ARG A 1 140 ? -20.483 -1.417 12.505 1.00 94.12 140 ARG A N 1
ATOM 1191 C CA . ARG A 1 140 ? -21.815 -1.337 13.127 1.00 94.12 140 ARG A CA 1
ATOM 1192 C C . ARG A 1 140 ? -21.949 -2.282 14.320 1.00 94.12 140 ARG A C 1
ATOM 1194 O O . ARG A 1 140 ? -22.652 -1.963 15.267 1.00 94.12 140 ARG A O 1
ATOM 1201 N N . SER A 1 141 ? -21.295 -3.441 14.264 1.00 94.31 141 SER A N 1
ATOM 1202 C CA . SER A 1 141 ? -21.428 -4.505 15.275 1.00 94.31 141 SER A CA 1
ATOM 1203 C C . SER A 1 141 ? -20.149 -4.786 16.064 1.00 94.31 141 SER A C 1
ATOM 1205 O O . SER A 1 141 ? -20.185 -5.537 17.031 1.00 94.31 141 SER A O 1
ATOM 1207 N N . GLY A 1 142 ? -19.003 -4.253 15.632 1.00 95.44 142 GLY A N 1
ATOM 1208 C CA . GLY A 1 142 ? -17.692 -4.597 16.184 1.00 95.44 142 GLY A CA 1
ATOM 1209 C C . GLY A 1 142 ? -17.226 -6.016 15.833 1.00 95.44 142 GLY A C 1
ATOM 1210 O O . GLY A 1 142 ? -16.186 -6.448 16.328 1.00 95.44 142 GLY A O 1
ATOM 1211 N N . LYS A 1 143 ? -17.957 -6.763 14.992 1.00 97.06 143 LYS A N 1
ATOM 1212 C CA . LYS A 1 143 ? -17.579 -8.132 14.618 1.00 97.06 143 LYS A CA 1
ATOM 1213 C C . LYS A 1 143 ? -16.359 -8.153 13.701 1.00 97.06 143 LYS A C 1
ATOM 1215 O O . LYS A 1 143 ? -16.331 -7.487 12.665 1.00 97.06 143 LYS A O 1
ATOM 1220 N N . VAL A 1 144 ? -15.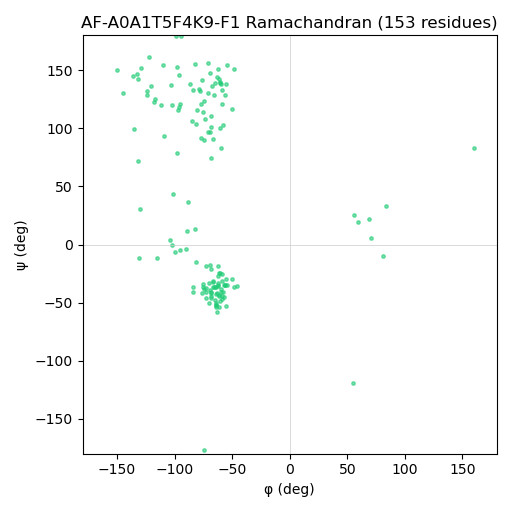381 -8.977 14.058 1.00 97.25 144 VAL A N 1
ATOM 1221 C CA . VAL A 1 144 ? -14.209 -9.297 13.241 1.00 97.25 144 VAL A CA 1
ATOM 1222 C C . VAL A 1 144 ? -14.626 -10.258 12.132 1.00 97.25 144 VAL A C 1
ATOM 1224 O O . VAL A 1 144 ? -14.985 -11.403 12.388 1.00 97.25 144 VAL A O 1
ATOM 1227 N N . ILE A 1 145 ? -14.551 -9.797 10.891 1.00 96.69 145 ILE A N 1
ATOM 1228 C CA . ILE A 1 145 ? -14.841 -10.587 9.690 1.00 96.69 145 ILE A CA 1
ATOM 1229 C C . ILE A 1 145 ? -13.609 -11.394 9.276 1.00 96.69 145 ILE A C 1
ATOM 1231 O O . ILE A 1 145 ? -13.721 -12.549 8.877 1.00 96.69 145 ILE A O 1
ATOM 1235 N N . LYS A 1 146 ? -12.421 -10.788 9.358 1.00 96.38 146 LYS A N 1
ATOM 1236 C CA . LYS A 1 146 ? -11.165 -11.425 8.955 1.00 96.38 146 LYS A CA 1
ATOM 1237 C C . LYS A 1 146 ? -9.997 -10.892 9.769 1.00 96.38 146 LYS A C 1
ATOM 1239 O O . LYS A 1 146 ? -10.009 -9.733 10.179 1.00 96.38 146 LYS A O 1
ATOM 1244 N N . VAL A 1 147 ? -8.990 -11.734 9.974 1.00 95.94 147 VAL A N 1
ATOM 1245 C CA . VAL A 1 147 ? -7.739 -11.365 10.641 1.00 95.94 147 VAL A CA 1
ATOM 1246 C C . VAL A 1 147 ? -6.576 -11.681 9.717 1.00 95.94 147 VAL A C 1
ATOM 1248 O O . VAL A 1 147 ? -6.467 -12.795 9.208 1.00 95.94 147 VAL A O 1
ATOM 1251 N N . TYR A 1 148 ? -5.712 -10.696 9.510 1.00 94.50 148 TYR A N 1
ATOM 1252 C CA . TYR A 1 148 ? -4.442 -10.843 8.818 1.00 94.50 148 TYR A CA 1
ATOM 1253 C C . TYR A 1 148 ? -3.332 -10.717 9.860 1.00 94.50 148 TYR A C 1
ATOM 1255 O O . TYR A 1 148 ? -2.924 -9.612 10.227 1.00 94.50 148 TYR A O 1
ATOM 1263 N N . TYR A 1 149 ? -2.895 -11.864 10.380 1.00 92.50 149 TYR A N 1
ATOM 1264 C CA . TYR A 1 149 ? -1.875 -11.921 11.423 1.00 92.50 149 TYR A CA 1
ATOM 1265 C C . TYR A 1 149 ? -0.531 -11.410 10.913 1.00 92.50 149 TYR A C 1
ATOM 1267 O O . TYR A 1 149 ? -0.120 -11.745 9.802 1.00 92.50 149 TYR A O 1
ATOM 1275 N N . ASN A 1 150 ? 0.171 -10.646 11.750 1.00 90.06 150 ASN A N 1
ATOM 1276 C CA . ASN A 1 150 ? 1.510 -10.129 11.468 1.00 90.06 150 ASN A CA 1
ATOM 1277 C C . ASN A 1 150 ? 1.611 -9.317 10.157 1.00 90.06 150 ASN A C 1
ATOM 1279 O O . ASN A 1 150 ? 2.695 -9.207 9.589 1.00 90.06 150 ASN A O 1
ATOM 1283 N N . HIS A 1 151 ? 0.512 -8.723 9.683 1.00 89.25 151 HIS A N 1
ATOM 1284 C CA . HIS A 1 151 ? 0.460 -7.953 8.438 1.00 89.25 151 HIS A CA 1
ATOM 1285 C C . HIS A 1 151 ? 1.485 -6.806 8.367 1.00 89.25 151 HIS A C 1
ATOM 1287 O O . HIS A 1 151 ? 1.952 -6.466 7.280 1.00 89.25 151 HIS A O 1
ATOM 1293 N N . PHE A 1 152 ? 1.848 -6.225 9.515 1.00 86.56 152 PHE A N 1
ATOM 1294 C CA . PHE A 1 152 ? 2.825 -5.131 9.616 1.00 86.56 152 PHE A CA 1
ATOM 1295 C C . PHE A 1 152 ? 4.211 -5.580 10.110 1.00 86.56 152 PHE A C 1
ATOM 1297 O O . PHE A 1 152 ? 5.125 -4.769 10.218 1.00 86.56 152 PHE A O 1
ATOM 1304 N N . ARG A 1 153 ? 4.407 -6.870 10.410 1.00 78.12 153 ARG A N 1
ATOM 1305 C CA . ARG A 1 153 ? 5.695 -7.402 10.871 1.00 78.12 153 ARG A CA 1
ATOM 1306 C C . ARG A 1 153 ? 6.584 -7.631 9.644 1.00 78.12 153 ARG A C 1
ATOM 1308 O O . ARG A 1 153 ? 6.404 -8.626 8.951 1.00 78.12 153 ARG A O 1
ATOM 1315 N N . ARG A 1 154 ? 7.565 -6.745 9.416 1.00 62.25 154 ARG A N 1
ATOM 1316 C CA . ARG A 1 154 ? 8.496 -6.712 8.256 1.00 62.25 154 ARG A CA 1
ATOM 1317 C C . ARG A 1 154 ? 7.972 -6.017 6.987 1.00 62.25 154 ARG A C 1
ATOM 1319 O O . ARG A 1 154 ? 8.339 -6.421 5.883 1.00 62.25 154 ARG A O 1
ATOM 1326 N N . ARG A 1 155 ? 7.148 -4.984 7.142 1.00 56.53 155 ARG A N 1
ATOM 1327 C CA . ARG A 1 155 ? 6.984 -3.947 6.116 1.00 56.53 155 ARG A CA 1
ATOM 1328 C C . ARG A 1 155 ? 7.629 -2.659 6.584 1.00 56.53 155 ARG A C 1
ATOM 1330 O O . ARG A 1 155 ? 7.588 -2.421 7.813 1.00 56.53 155 ARG A O 1
#

pLDDT: mean 82.84, std 16.5, range [36.97, 97.25]